Protein AF-A0A0D3AG90-F1 (afdb_monomer_lite)

InterPro domains:
  IPR025525 hAT-like transposase, RNase-H fold [PF14372] (2-56)

pLDDT: mean 74.84, std 17.48, range [43.78, 95.94]

Sequence (111 aa):
MKNINMMLIVATVFDPSNKLELAKLCFEELYGLDTVDYKEMYESLMCLLRSLFKEYSSRHGPRVDPSDQSSQSDQSTQPRDQSIERMEVVDDFVGYKRMDVRYKQKLNEIG

Structure (mmCIF, N/CA/C/O backbone):
data_AF-A0A0D3AG90-F1
#
_entry.id   AF-A0A0D3AG90-F1
#
loop_
_atom_site.group_PDB
_atom_site.id
_atom_site.type_symbol
_atom_site.label_atom_id
_atom_site.label_alt_id
_atom_site.label_comp_id
_atom_site.label_asym_id
_atom_site.label_entity_id
_atom_site.label_seq_id
_atom_site.pdbx_PDB_ins_code
_atom_site.Cartn_x
_atom_site.Cartn_y
_atom_site.Cartn_z
_atom_site.occupancy
_atom_site.B_iso_or_equiv
_atom_site.auth_seq_id
_atom_site.auth_comp_id
_atom_site.auth_asym_id
_atom_site.auth_atom_id
_atom_site.pdbx_PDB_model_num
ATOM 1 N N . MET A 1 1 ? -9.030 -12.005 1.381 1.00 55.62 1 MET A N 1
ATOM 2 C CA . MET A 1 1 ? -8.672 -10.675 0.842 1.00 55.62 1 MET A CA 1
ATOM 3 C C . MET A 1 1 ? -9.866 -10.055 0.128 1.00 55.62 1 MET A C 1
ATOM 5 O O . MET A 1 1 ? -10.534 -10.748 -0.630 1.00 55.62 1 MET A O 1
ATOM 9 N N . LYS A 1 2 ? -10.165 -8.775 0.384 1.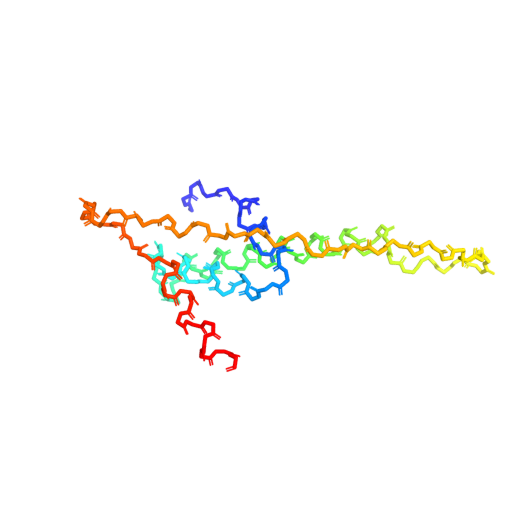00 62.19 2 LYS A N 1
ATOM 10 C CA . LYS A 1 2 ? -11.176 -8.006 -0.370 1.00 62.19 2 LYS A CA 1
ATOM 11 C C . LYS A 1 2 ? -10.735 -7.884 -1.846 1.00 62.19 2 LYS A C 1
ATOM 13 O O . LYS A 1 2 ? -9.537 -7.834 -2.104 1.00 62.19 2 LYS A O 1
ATOM 18 N N . ASN A 1 3 ? -11.681 -7.815 -2.790 1.00 77.25 3 ASN A N 1
ATOM 19 C CA . ASN A 1 3 ? -11.446 -7.711 -4.244 1.00 77.25 3 ASN A CA 1
ATOM 20 C C . ASN A 1 3 ? -10.854 -6.343 -4.660 1.00 77.25 3 ASN A C 1
ATOM 22 O O . ASN A 1 3 ? -11.502 -5.568 -5.360 1.00 77.25 3 ASN A O 1
ATOM 26 N N . ILE A 1 4 ? -9.648 -6.005 -4.201 1.00 81.62 4 ILE A N 1
ATOM 27 C CA . ILE A 1 4 ? -8.952 -4.783 -4.617 1.00 81.62 4 ILE A CA 1
ATOM 28 C C . ILE A 1 4 ? -8.152 -5.066 -5.887 1.00 81.62 4 ILE A C 1
ATOM 30 O O . ILE A 1 4 ? -7.372 -6.014 -5.953 1.00 81.62 4 ILE A O 1
ATOM 34 N N . ASN A 1 5 ? -8.331 -4.220 -6.901 1.00 85.19 5 ASN A N 1
ATOM 35 C CA . ASN A 1 5 ? -7.570 -4.316 -8.137 1.00 85.19 5 ASN A CA 1
ATOM 36 C C . ASN A 1 5 ? -6.136 -3.803 -7.924 1.00 85.19 5 ASN A C 1
ATOM 38 O O . ASN A 1 5 ? -5.899 -2.597 -7.836 1.00 85.19 5 ASN A O 1
ATOM 42 N N . MET A 1 6 ? -5.178 -4.729 -7.892 1.00 85.06 6 MET A N 1
ATOM 43 C CA . MET A 1 6 ? -3.765 -4.428 -7.654 1.00 85.06 6 MET A CA 1
ATOM 44 C C . MET A 1 6 ? -3.156 -3.498 -8.716 1.00 85.06 6 MET A C 1
ATOM 46 O O . MET A 1 6 ? -2.281 -2.694 -8.400 1.00 85.06 6 MET A O 1
ATOM 50 N N . MET A 1 7 ? -3.646 -3.537 -9.960 1.00 84.44 7 MET A N 1
ATOM 51 C CA . MET A 1 7 ? -3.140 -2.665 -11.026 1.00 84.44 7 MET A CA 1
ATOM 52 C C . MET A 1 7 ? -3.442 -1.185 -10.777 1.00 84.44 7 MET A C 1
ATOM 54 O O . MET A 1 7 ? -2.635 -0.338 -11.153 1.00 84.44 7 MET A O 1
ATOM 58 N N . LEU A 1 8 ? -4.551 -0.859 -10.101 1.00 81.94 8 LEU A N 1
ATOM 59 C CA . LEU A 1 8 ? -4.857 0.527 -9.717 1.00 81.94 8 LEU A CA 1
ATOM 60 C C . LEU A 1 8 ? -3.844 1.065 -8.698 1.00 81.94 8 LEU A C 1
ATOM 62 O O . LEU A 1 8 ? -3.440 2.227 -8.759 1.00 81.94 8 LEU A O 1
ATOM 66 N N . ILE A 1 9 ? -3.392 0.203 -7.787 1.00 78.75 9 ILE A N 1
ATOM 67 C CA . ILE A 1 9 ? -2.374 0.554 -6.795 1.00 78.75 9 ILE A CA 1
ATOM 68 C C . ILE A 1 9 ? -1.022 0.747 -7.488 1.00 78.75 9 ILE A C 1
ATOM 70 O O . ILE A 1 9 ? -0.368 1.764 -7.274 1.00 78.75 9 ILE A O 1
ATOM 74 N N . VAL A 1 10 ? -0.628 -0.174 -8.372 1.00 80.56 10 VAL A N 1
ATOM 75 C CA . VAL A 1 10 ? 0.621 -0.061 -9.145 1.00 80.56 10 VAL A CA 1
ATOM 76 C C . VAL A 1 10 ? 0.664 1.233 -9.959 1.00 80.56 10 VAL A C 1
ATOM 78 O O . VAL A 1 10 ? 1.661 1.949 -9.896 1.00 80.56 10 VAL A O 1
ATOM 81 N N . ALA A 1 11 ? -0.420 1.577 -10.662 1.00 77.75 11 ALA A N 1
ATOM 82 C CA . ALA A 1 11 ? -0.510 2.823 -11.426 1.00 77.75 11 ALA A CA 1
ATOM 83 C C . ALA A 1 11 ? -0.322 4.069 -10.543 1.00 77.75 11 ALA A C 1
ATOM 85 O O . ALA A 1 11 ? 0.262 5.057 -10.978 1.00 77.75 11 ALA A O 1
ATOM 86 N N . THR A 1 12 ? -0.767 4.002 -9.286 1.00 77.50 12 THR A N 1
ATOM 87 C CA . THR A 1 12 ? -0.553 5.073 -8.307 1.00 77.50 12 THR A CA 1
ATOM 88 C C . THR A 1 12 ? 0.915 5.162 -7.883 1.00 77.50 12 THR A C 1
ATOM 90 O O . THR A 1 12 ? 1.429 6.261 -7.726 1.00 77.50 12 THR A O 1
ATOM 93 N N . VAL A 1 13 ? 1.616 4.036 -7.720 1.00 77.12 13 VAL A N 1
ATOM 94 C CA . VAL A 1 13 ? 3.018 4.005 -7.253 1.00 77.12 13 VAL A CA 1
ATOM 95 C C . VAL A 1 13 ? 4.031 4.355 -8.349 1.00 77.12 13 VAL A C 1
ATOM 97 O O . VAL A 1 13 ? 5.115 4.831 -8.035 1.00 77.12 13 VAL A O 1
ATOM 100 N N . PHE A 1 14 ? 3.702 4.150 -9.625 1.00 69.38 14 PHE A N 1
ATOM 101 C CA . PHE A 1 14 ? 4.602 4.442 -10.754 1.00 69.38 14 PHE A CA 1
ATOM 102 C C . PHE A 1 14 ? 4.830 5.937 -11.032 1.00 69.38 14 PHE A C 1
ATOM 104 O O . PHE A 1 14 ? 5.644 6.281 -11.887 1.00 69.38 14 PHE A O 1
ATOM 111 N N . ASP A 1 15 ? 4.177 6.833 -10.295 1.00 67.44 15 ASP 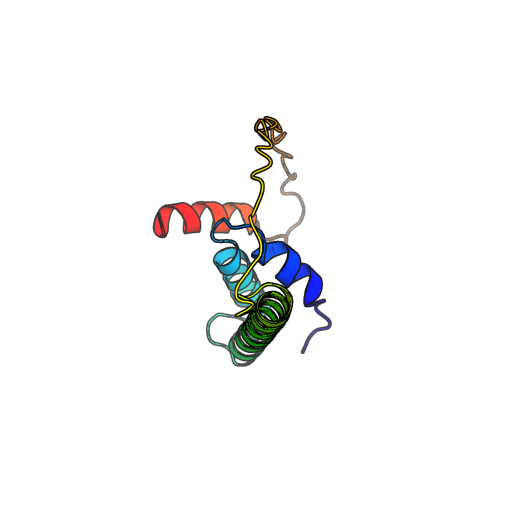A N 1
ATOM 112 C CA . ASP A 1 15 ? 4.600 8.229 -10.235 1.00 67.44 15 ASP A CA 1
ATOM 113 C C . ASP A 1 15 ? 5.803 8.361 -9.270 1.00 67.44 15 ASP A C 1
ATOM 115 O O . ASP A 1 15 ? 5.688 7.923 -8.121 1.00 67.44 15 ASP A O 1
ATOM 119 N N . PRO A 1 16 ? 6.931 8.981 -9.676 1.00 59.91 16 PRO A N 1
ATOM 120 C CA . PRO A 1 16 ? 8.165 9.089 -8.878 1.00 59.91 16 PRO A CA 1
ATOM 121 C C . PRO A 1 16 ? 8.028 9.735 -7.483 1.00 59.91 16 PRO A C 1
ATOM 123 O O . PRO A 1 16 ? 8.985 9.763 -6.712 1.00 59.91 16 PRO A O 1
ATOM 126 N N . SER A 1 17 ? 6.862 10.284 -7.148 1.00 63.06 17 SER A N 1
ATOM 127 C CA . SER A 1 17 ? 6.646 11.205 -6.031 1.00 63.06 17 SER A CA 1
ATOM 128 C C . SER A 1 17 ? 6.135 10.523 -4.753 1.00 63.06 17 SER A C 1
ATOM 130 O O . SER A 1 17 ? 4.959 10.669 -4.433 1.00 63.06 17 SER A O 1
ATOM 132 N N . ASN A 1 18 ? 6.967 9.781 -4.006 1.00 71.12 18 ASN A N 1
ATOM 133 C CA . ASN A 1 18 ? 6.635 9.207 -2.677 1.00 71.12 18 ASN A CA 1
ATOM 134 C C . ASN A 1 18 ? 5.283 8.448 -2.580 1.00 71.12 18 ASN A C 1
ATOM 136 O O . ASN A 1 18 ? 4.797 8.170 -1.483 1.00 71.12 18 ASN A O 1
ATOM 140 N N . LYS A 1 19 ? 4.663 8.051 -3.703 1.00 81.44 19 LYS A N 1
ATOM 141 C CA . LYS A 1 19 ? 3.272 7.556 -3.732 1.00 81.44 19 LYS A CA 1
ATOM 142 C C . LYS A 1 19 ? 3.104 6.152 -3.154 1.00 81.44 19 LYS A C 1
ATOM 144 O O . LYS A 1 19 ? 1.982 5.730 -2.875 1.00 81.44 19 LYS A O 1
ATOM 149 N N . LEU A 1 20 ? 4.206 5.456 -2.874 1.00 86.06 20 LEU A N 1
ATOM 150 C CA . LEU A 1 20 ? 4.186 4.268 -2.021 1.00 86.06 20 LEU A CA 1
ATOM 151 C C . LEU A 1 20 ? 3.669 4.597 -0.608 1.00 86.06 20 LEU A C 1
ATOM 153 O O . LEU A 1 20 ? 2.964 3.785 -0.012 1.00 86.06 20 LEU A O 1
ATOM 157 N N . GLU A 1 21 ? 3.938 5.799 -0.092 1.00 87.56 21 GLU A N 1
ATOM 158 C CA . GLU A 1 21 ? 3.423 6.241 1.209 1.00 87.56 21 GLU A CA 1
ATOM 159 C C . GLU A 1 21 ? 1.911 6.475 1.194 1.00 87.56 21 GLU A C 1
ATOM 161 O O . GLU A 1 21 ? 1.245 6.199 2.193 1.00 87.56 21 GLU A O 1
ATOM 166 N N . LEU A 1 22 ? 1.351 6.894 0.053 1.00 88.56 22 LEU A N 1
ATOM 167 C CA . LEU A 1 22 ? -0.098 6.958 -0.136 1.00 88.56 22 LEU A CA 1
ATOM 168 C C . LEU A 1 22 ? -0.717 5.555 -0.092 1.00 88.56 22 LEU A C 1
ATOM 170 O O . LEU A 1 22 ? -1.707 5.347 0.604 1.00 88.56 22 LEU A O 1
ATOM 174 N N . ALA A 1 23 ? -0.118 4.577 -0.781 1.00 88.88 23 ALA A N 1
ATOM 175 C CA . ALA A 1 23 ? -0.597 3.194 -0.745 1.00 88.88 23 ALA A CA 1
ATOM 176 C C . ALA A 1 23 ? -0.575 2.621 0.685 1.00 88.88 23 ALA A C 1
ATOM 178 O O . ALA A 1 23 ? -1.566 2.040 1.126 1.00 88.88 23 ALA A O 1
ATOM 179 N N . LYS A 1 24 ? 0.507 2.860 1.441 1.00 90.25 24 LYS A N 1
ATOM 180 C CA . LYS A 1 24 ? 0.611 2.463 2.856 1.00 90.25 24 LYS A CA 1
ATOM 181 C C . LYS A 1 24 ? -0.474 3.105 3.724 1.00 90.25 24 LYS A C 1
ATOM 183 O O . LYS A 1 24 ? -1.098 2.394 4.505 1.00 90.25 24 LYS A O 1
ATOM 188 N N . LEU A 1 25 ? -0.725 4.409 3.564 1.00 90.75 25 LEU A N 1
ATOM 189 C CA . LEU A 1 25 ? -1.791 5.115 4.286 1.00 90.75 25 LEU A CA 1
ATOM 190 C C . LEU A 1 25 ? -3.173 4.514 3.989 1.00 90.75 25 LEU A C 1
ATOM 192 O O . LEU A 1 25 ? -3.980 4.330 4.896 1.00 90.75 25 LEU A O 1
ATOM 196 N N . CYS A 1 26 ? -3.448 4.179 2.728 1.00 89.75 26 CYS A N 1
ATOM 197 C CA . CYS A 1 26 ? -4.700 3.527 2.351 1.00 89.75 26 CYS A CA 1
ATOM 198 C C . CYS A 1 26 ? -4.831 2.127 2.968 1.00 89.75 26 CYS A C 1
ATOM 200 O O . CYS A 1 26 ? -5.915 1.762 3.415 1.00 89.75 26 CYS A O 1
ATOM 202 N N . PHE A 1 27 ? -3.753 1.341 3.019 1.00 92.31 27 PHE A N 1
ATOM 203 C CA . PHE A 1 27 ? -3.781 0.017 3.650 1.00 92.31 27 PHE A CA 1
ATOM 204 C C . PHE A 1 27 ? -4.005 0.103 5.156 1.00 92.31 27 PHE A C 1
ATOM 206 O O . PHE A 1 27 ? -4.812 -0.649 5.696 1.00 92.31 27 PHE A O 1
ATOM 213 N N . GLU A 1 28 ? -3.327 1.033 5.825 1.00 93.19 28 GLU A N 1
ATOM 214 C CA . GLU A 1 28 ? -3.522 1.293 7.250 1.00 93.19 28 GLU A CA 1
ATOM 215 C C . GLU A 1 28 ? -4.982 1.645 7.550 1.00 93.19 28 GLU A C 1
ATOM 217 O O . GLU A 1 28 ? -5.574 1.102 8.476 1.00 93.19 28 GLU A O 1
ATOM 222 N N . GLU A 1 29 ? -5.594 2.488 6.724 1.00 90.62 29 GLU A N 1
ATOM 223 C CA . GLU A 1 29 ? -6.986 2.892 6.898 1.00 90.62 29 GLU A CA 1
ATOM 224 C C . GLU A 1 29 ? -7.984 1.749 6.614 1.00 90.62 29 GLU A C 1
ATOM 226 O O . GLU A 1 29 ? -9.006 1.622 7.284 1.00 90.62 29 GLU A O 1
ATOM 231 N N . LEU A 1 30 ? -7.695 0.879 5.641 1.00 90.31 30 LEU A N 1
ATOM 232 C CA . LEU A 1 30 ? -8.592 -0.217 5.247 1.00 90.31 30 LEU A CA 1
ATOM 233 C C . LEU A 1 30 ? -8.525 -1.449 6.155 1.00 90.31 30 LEU A C 1
ATOM 235 O O . LEU A 1 30 ? -9.517 -2.186 6.245 1.00 90.31 30 LEU A O 1
ATOM 239 N N . TYR A 1 31 ? -7.358 -1.708 6.743 1.00 92.88 31 TYR A N 1
ATOM 240 C CA . TYR A 1 31 ? -7.054 -2.956 7.447 1.00 92.88 31 TYR A CA 1
ATOM 241 C C . TYR A 1 31 ? -6.586 -2.742 8.887 1.00 92.88 31 TYR A C 1
ATOM 243 O O . TYR A 1 31 ? -6.659 -3.671 9.683 1.00 92.88 31 TYR A O 1
ATOM 251 N N . GLY A 1 32 ? -6.143 -1.537 9.241 1.00 92.94 32 GLY A N 1
ATOM 252 C CA . GLY A 1 32 ? -5.448 -1.246 10.490 1.00 92.94 32 GLY A CA 1
ATOM 253 C C . GLY A 1 32 ? -3.940 -1.455 10.362 1.00 92.94 32 GLY A C 1
ATOM 254 O O . GLY A 1 32 ? -3.481 -2.380 9.681 1.00 92.94 32 GLY A O 1
ATOM 255 N N . LEU A 1 33 ? -3.170 -0.597 11.036 1.00 93.06 33 LEU A N 1
ATOM 256 C CA . LEU A 1 33 ? -1.711 -0.679 11.085 1.00 93.06 33 LEU A CA 1
ATOM 257 C C . LEU A 1 33 ? -1.258 -2.040 11.635 1.00 93.06 33 LEU A C 1
ATOM 259 O O . LEU A 1 33 ? -1.838 -2.557 12.588 1.00 93.06 33 LEU A O 1
ATOM 263 N N . ASP A 1 34 ? -0.220 -2.614 11.026 1.00 91.81 34 ASP A N 1
ATOM 264 C CA . ASP A 1 34 ? 0.444 -3.856 11.452 1.00 91.81 34 ASP A CA 1
ATOM 265 C C . ASP A 1 34 ? -0.416 -5.126 11.533 1.00 91.81 34 ASP A C 1
ATOM 267 O O . ASP A 1 34 ? 0.064 -6.180 11.974 1.00 91.81 34 ASP A O 1
ATOM 271 N N . THR A 1 35 ? -1.650 -5.071 11.036 1.00 95.88 35 THR A N 1
ATOM 272 C CA . THR A 1 35 ? -2.508 -6.246 10.895 1.00 95.88 35 THR A CA 1
ATOM 273 C C . THR A 1 35 ? -1.952 -7.230 9.864 1.00 95.88 35 THR A C 1
ATOM 275 O O . THR A 1 35 ? -1.133 -6.886 9.007 1.00 95.88 35 THR A O 1
ATOM 278 N N . VAL A 1 36 ? -2.395 -8.488 9.944 1.00 95.94 36 VAL A N 1
ATOM 279 C CA . VAL A 1 36 ? -2.008 -9.526 8.974 1.00 95.94 36 VAL A CA 1
ATOM 280 C C . VAL A 1 36 ? -2.404 -9.102 7.559 1.00 95.94 36 VAL A C 1
ATOM 282 O O . VAL A 1 36 ? -1.560 -9.108 6.669 1.00 95.94 36 VAL A O 1
ATOM 285 N N . ASP A 1 37 ? -3.637 -8.617 7.386 1.00 93.06 37 ASP A N 1
ATOM 286 C CA . ASP A 1 37 ? -4.150 -8.137 6.099 1.00 93.06 37 ASP A CA 1
ATOM 287 C C . ASP A 1 37 ? -3.322 -6.966 5.537 1.00 93.06 37 ASP A C 1
ATOM 289 O O . ASP A 1 37 ? -3.019 -6.943 4.344 1.00 93.06 37 ASP A O 1
ATOM 293 N N . TYR A 1 38 ? -2.907 -6.013 6.385 1.00 93.88 38 TYR A N 1
ATOM 294 C CA . TYR A 1 38 ? -2.006 -4.927 5.983 1.00 93.88 38 TYR A CA 1
ATOM 295 C C . TYR A 1 38 ? -0.689 -5.474 5.421 1.00 93.88 38 TYR A C 1
ATOM 297 O O . TYR A 1 38 ? -0.257 -5.080 4.334 1.00 93.88 38 TYR A O 1
ATOM 305 N N . LYS A 1 39 ? -0.051 -6.393 6.157 1.00 94.50 39 LYS A N 1
ATOM 306 C CA . LYS A 1 39 ? 1.260 -6.952 5.799 1.00 94.50 39 LYS A CA 1
ATOM 307 C C . LYS A 1 39 ? 1.181 -7.784 4.526 1.00 94.50 39 LYS A C 1
ATOM 309 O O . LYS A 1 39 ? 2.032 -7.628 3.655 1.00 94.50 39 LYS A O 1
ATOM 314 N N . GLU A 1 40 ? 0.147 -8.610 4.388 1.00 94.75 40 GLU A N 1
ATOM 315 C CA . GLU A 1 40 ? -0.083 -9.413 3.185 1.00 94.75 40 GLU A CA 1
ATOM 316 C C . GLU A 1 40 ? -0.310 -8.536 1.949 1.00 94.75 40 GLU A C 1
ATOM 318 O O . GLU A 1 40 ? 0.295 -8.778 0.902 1.00 94.75 40 GLU A O 1
ATOM 323 N N . MET A 1 41 ? -1.123 -7.480 2.063 1.00 92.69 41 MET A N 1
ATOM 324 C CA . MET A 1 41 ? -1.372 -6.558 0.951 1.00 92.69 41 MET A CA 1
ATOM 325 C C . MET A 1 41 ? -0.121 -5.776 0.554 1.00 92.69 41 MET A C 1
ATOM 327 O O . MET A 1 41 ? 0.173 -5.642 -0.637 1.00 92.69 41 MET A O 1
ATOM 331 N N . TYR A 1 42 ? 0.639 -5.288 1.536 1.00 92.88 42 TYR A N 1
ATOM 332 C CA . TYR A 1 42 ? 1.893 -4.588 1.281 1.00 92.88 42 TYR A CA 1
ATOM 333 C C . TYR A 1 42 ? 2.930 -5.501 0.617 1.00 92.88 42 TYR A C 1
ATOM 335 O O . TYR A 1 42 ? 3.529 -5.124 -0.392 1.00 92.88 42 TYR A O 1
ATOM 343 N N . GLU A 1 43 ? 3.105 -6.724 1.120 1.00 94.56 43 GLU A N 1
ATOM 344 C CA . GLU A 1 43 ? 4.048 -7.684 0.544 1.00 94.56 43 GLU A CA 1
ATOM 345 C C . GLU A 1 43 ? 3.634 -8.107 -0.871 1.00 94.56 43 GLU A C 1
ATOM 347 O O . GLU A 1 43 ? 4.483 -8.220 -1.759 1.00 94.56 43 GLU A O 1
ATOM 352 N N . SER A 1 44 ? 2.331 -8.268 -1.119 1.00 93.38 44 SER A N 1
ATOM 353 C CA . SER A 1 44 ? 1.792 -8.552 -2.451 1.00 93.38 44 SER A CA 1
ATOM 354 C C . SER A 1 44 ? 2.115 -7.431 -3.447 1.00 93.38 44 SER A C 1
ATOM 356 O O . SER A 1 44 ? 2.632 -7.698 -4.537 1.00 93.38 44 SER A O 1
ATOM 358 N N . LEU A 1 45 ? 1.909 -6.169 -3.050 1.00 91.94 45 LEU A N 1
ATOM 359 C CA . LEU A 1 45 ? 2.278 -5.003 -3.854 1.00 91.94 45 LEU A CA 1
ATOM 360 C C . LEU A 1 45 ? 3.785 -4.975 -4.144 1.00 91.94 45 LEU A C 1
ATOM 362 O O . LEU A 1 45 ? 4.190 -4.803 -5.294 1.00 91.94 45 LEU A O 1
ATOM 366 N N . MET A 1 46 ? 4.625 -5.187 -3.128 1.00 92.56 46 MET A N 1
ATOM 367 C CA . MET A 1 46 ? 6.082 -5.183 -3.288 1.00 92.56 46 MET A CA 1
ATOM 368 C C . MET A 1 46 ? 6.568 -6.320 -4.192 1.00 92.56 46 MET A C 1
ATOM 370 O O . MET A 1 46 ? 7.442 -6.111 -5.036 1.00 92.56 46 MET A O 1
ATOM 374 N N . CYS A 1 47 ? 5.993 -7.517 -4.071 1.00 94.12 47 CYS A N 1
ATOM 375 C CA . CYS A 1 47 ? 6.263 -8.635 -4.974 1.00 94.12 47 CYS A CA 1
ATOM 376 C C . CYS A 1 47 ? 5.933 -8.290 -6.431 1.00 94.12 47 CYS A C 1
ATOM 378 O O . CYS A 1 47 ? 6.739 -8.569 -7.325 1.00 94.12 47 CYS A O 1
ATOM 380 N N . LEU A 1 48 ? 4.790 -7.645 -6.673 1.00 92.25 48 LEU A N 1
ATOM 381 C CA . LEU A 1 48 ? 4.384 -7.236 -8.013 1.00 92.25 48 LEU A CA 1
ATOM 382 C C . LEU A 1 48 ? 5.309 -6.152 -8.582 1.00 92.25 48 LEU A C 1
ATOM 384 O O . LEU A 1 48 ? 5.796 -6.302 -9.699 1.00 92.25 48 LEU A O 1
ATOM 388 N N . LEU A 1 49 ? 5.628 -5.112 -7.805 1.00 90.06 49 LEU A N 1
ATOM 389 C CA . LEU A 1 49 ? 6.551 -4.048 -8.219 1.00 90.06 49 LEU A CA 1
ATOM 390 C C . LEU A 1 49 ? 7.947 -4.596 -8.547 1.00 90.06 49 LEU A C 1
ATOM 392 O O . LEU A 1 49 ? 8.520 -4.243 -9.576 1.00 90.06 49 LEU A O 1
ATOM 396 N N . ARG A 1 50 ? 8.473 -5.518 -7.729 1.00 91.56 50 ARG A N 1
ATOM 397 C CA . ARG A 1 50 ? 9.745 -6.209 -8.005 1.00 91.56 50 ARG A CA 1
ATOM 398 C C . ARG A 1 50 ? 9.682 -7.039 -9.285 1.00 91.56 50 ARG A C 1
ATOM 400 O O . ARG A 1 50 ? 10.642 -7.043 -10.052 1.00 91.56 50 ARG A O 1
ATOM 407 N N . SER A 1 51 ? 8.563 -7.716 -9.533 1.00 92.69 51 SER A N 1
ATOM 408 C CA . SER A 1 51 ? 8.363 -8.510 -10.751 1.00 92.69 51 SER A CA 1
ATOM 409 C C . SER A 1 51 ? 8.307 -7.625 -11.996 1.00 92.69 51 SER A C 1
ATOM 411 O O . SER A 1 51 ? 8.976 -7.921 -12.982 1.00 92.69 51 SER A O 1
ATOM 413 N N . LEU A 1 52 ? 7.588 -6.501 -11.929 1.00 89.62 52 LEU A N 1
ATOM 414 C CA . LEU A 1 52 ? 7.531 -5.507 -13.004 1.00 89.62 52 LEU A CA 1
ATOM 415 C C . LEU A 1 52 ? 8.906 -4.894 -13.275 1.00 89.62 52 LEU A C 1
ATOM 417 O O . LEU A 1 52 ? 9.313 -4.787 -14.428 1.00 89.62 52 LEU A O 1
ATOM 421 N N . PHE A 1 53 ? 9.654 -4.551 -12.225 1.00 88.44 53 PHE A N 1
ATOM 422 C CA . PHE A 1 53 ? 11.018 -4.049 -12.362 1.00 88.44 53 PHE A CA 1
ATOM 423 C C . PHE A 1 53 ? 11.950 -5.084 -13.001 1.00 88.44 53 PHE A C 1
ATOM 425 O O . PHE A 1 53 ? 12.725 -4.748 -13.897 1.00 88.44 53 PHE A O 1
ATOM 432 N N . LYS A 1 54 ? 11.858 -6.352 -12.581 1.00 91.50 54 LYS A N 1
ATOM 433 C CA . LYS A 1 54 ? 12.634 -7.453 -13.164 1.00 91.50 54 LYS A CA 1
ATOM 434 C C . LYS A 1 54 ? 12.316 -7.637 -14.647 1.00 91.50 54 LYS A C 1
ATOM 436 O O . LYS A 1 54 ? 13.239 -7.795 -15.436 1.00 91.50 54 LYS A O 1
ATOM 441 N N . GLU A 1 55 ? 11.040 -7.588 -15.019 1.00 89.75 55 GLU A N 1
ATOM 442 C CA . GLU A 1 55 ? 10.590 -7.714 -16.409 1.00 89.75 55 GLU A CA 1
ATOM 443 C C . GLU A 1 55 ? 11.012 -6.516 -17.272 1.00 89.75 55 GLU A C 1
ATOM 445 O O . GLU A 1 55 ? 11.442 -6.675 -18.411 1.00 89.75 55 GLU A O 1
ATOM 450 N N 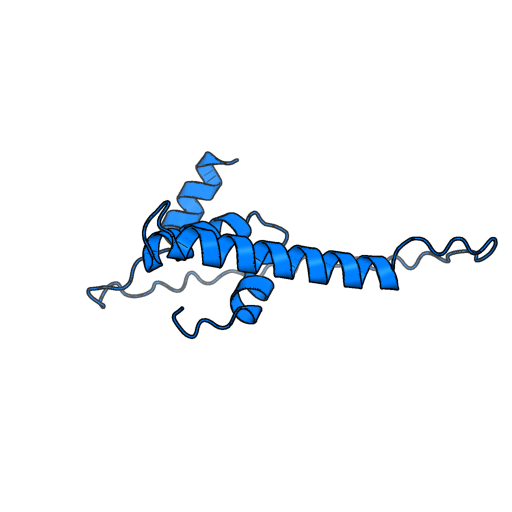. TYR A 1 56 ? 10.945 -5.300 -16.730 1.00 88.44 56 TYR A N 1
ATOM 451 C CA . TYR A 1 56 ? 11.472 -4.116 -17.405 1.00 88.44 56 TYR A CA 1
ATOM 452 C C . TYR A 1 56 ? 12.984 -4.239 -17.635 1.00 88.44 56 TYR A C 1
ATOM 454 O O . TYR A 1 56 ? 13.465 -4.037 -18.753 1.00 88.44 56 TYR A O 1
ATOM 462 N N . SER A 1 57 ? 13.716 -4.634 -16.591 1.00 88.25 57 SER A N 1
ATOM 463 C CA . SER A 1 57 ? 15.174 -4.775 -16.608 1.00 88.25 57 SER A CA 1
ATOM 464 C C . SER A 1 57 ? 15.650 -5.924 -17.494 1.00 88.25 57 SER A C 1
ATOM 466 O O . SER A 1 57 ? 16.708 -5.818 -18.099 1.00 88.25 57 SER A O 1
ATOM 468 N N . SER A 1 58 ? 14.896 -7.017 -17.620 1.00 89.94 58 SER A N 1
ATOM 469 C CA . SER A 1 58 ? 15.250 -8.110 -18.537 1.00 89.94 58 SER A CA 1
ATOM 470 C C . SER A 1 58 ? 15.122 -7.693 -20.005 1.00 89.94 58 SER A C 1
ATOM 472 O O . SER A 1 58 ? 15.877 -8.172 -20.848 1.00 89.94 58 SER A O 1
ATOM 474 N N . ARG A 1 59 ? 14.190 -6.781 -20.308 1.00 87.88 59 ARG A N 1
ATOM 475 C CA . ARG A 1 59 ? 13.931 -6.269 -21.661 1.00 87.88 59 ARG A CA 1
ATOM 476 C C . ARG A 1 59 ? 14.829 -5.095 -22.060 1.00 87.88 59 ARG A C 1
ATOM 478 O O . ARG A 1 59 ? 15.138 -4.970 -23.239 1.00 87.88 59 ARG A O 1
ATOM 485 N N . HIS A 1 60 ? 15.222 -4.251 -21.104 1.00 79.69 60 HIS A N 1
ATOM 486 C CA . HIS A 1 60 ? 15.914 -2.973 -21.356 1.00 79.69 60 HIS A CA 1
ATOM 487 C C . HIS A 1 60 ? 17.219 -2.807 -20.565 1.00 79.69 60 HIS A C 1
ATOM 489 O O . HIS A 1 60 ? 17.854 -1.757 -20.634 1.00 79.69 60 HIS A O 1
ATOM 495 N N . GLY A 1 61 ? 17.616 -3.809 -19.779 1.00 68.75 61 GLY A N 1
ATOM 496 C CA . GLY A 1 61 ? 18.921 -3.835 -19.130 1.00 68.75 61 GLY A CA 1
ATOM 497 C C . GLY A 1 61 ? 20.046 -3.889 -20.166 1.00 68.75 61 GLY A C 1
ATOM 498 O O . GLY A 1 61 ? 19.786 -4.173 -21.338 1.00 68.75 61 GLY A O 1
ATOM 499 N N . PRO A 1 62 ? 21.300 -3.620 -19.765 1.00 64.06 62 PRO A N 1
ATOM 500 C CA . PRO A 1 62 ? 22.412 -3.563 -20.701 1.00 64.06 62 PRO A CA 1
ATOM 501 C C . PRO A 1 62 ? 22.531 -4.900 -21.438 1.00 64.06 62 PRO A C 1
ATOM 503 O O . PRO A 1 62 ? 22.935 -5.908 -20.856 1.00 64.06 62 PRO A O 1
ATOM 506 N N . ARG A 1 63 ? 22.178 -4.921 -22.728 1.00 59.44 63 ARG A N 1
ATOM 507 C CA . ARG A 1 63 ? 22.672 -5.965 -23.620 1.00 59.44 63 ARG A CA 1
ATOM 508 C C . ARG A 1 63 ? 24.180 -5.779 -23.677 1.00 59.44 63 ARG A C 1
ATOM 510 O O . ARG A 1 63 ? 24.658 -4.725 -24.084 1.00 59.44 63 ARG A O 1
ATOM 517 N N . VAL A 1 64 ? 24.927 -6.790 -23.251 1.00 54.59 64 VAL A N 1
ATOM 518 C CA . VAL A 1 64 ? 26.358 -6.879 -23.545 1.00 54.59 64 VAL A CA 1
ATOM 519 C C . VAL A 1 64 ? 26.480 -7.257 -25.026 1.00 54.59 64 VAL A C 1
ATOM 521 O O . VAL A 1 64 ? 26.766 -8.403 -25.347 1.00 54.59 64 VAL A O 1
ATOM 524 N N . ASP A 1 65 ? 26.177 -6.316 -25.923 1.00 50.25 65 ASP A N 1
ATOM 525 C CA . ASP A 1 65 ? 26.487 -6.409 -27.353 1.00 50.25 65 ASP A CA 1
ATOM 526 C C . ASP A 1 65 ? 27.642 -5.424 -27.660 1.00 50.25 65 ASP A C 1
ATOM 528 O O . ASP A 1 65 ? 27.539 -4.250 -27.291 1.00 50.25 65 ASP A O 1
ATOM 532 N N . PRO A 1 66 ? 28.769 -5.843 -28.282 1.00 51.97 66 PRO A N 1
ATOM 533 C CA . PRO A 1 66 ? 29.998 -5.035 -28.376 1.00 51.97 66 PRO A CA 1
ATOM 534 C C . PRO A 1 66 ? 30.020 -3.963 -29.481 1.00 51.97 66 PRO A C 1
ATOM 536 O O . PRO A 1 66 ? 31.091 -3.565 -29.941 1.00 51.97 66 PRO A O 1
ATOM 539 N N . SER A 1 67 ? 28.876 -3.502 -29.962 1.00 53.34 67 SER A N 1
ATOM 540 C CA . SER A 1 67 ? 28.786 -2.393 -30.913 1.00 53.34 67 SER A CA 1
ATOM 541 C C . SER A 1 67 ? 27.335 -2.010 -31.049 1.00 53.34 67 SER A C 1
ATOM 543 O O . SER A 1 67 ? 26.567 -2.809 -31.558 1.00 53.34 67 SER A O 1
ATOM 545 N N . ASP A 1 68 ? 26.979 -0.806 -30.622 1.00 43.78 68 ASP A N 1
ATOM 546 C CA . ASP A 1 68 ? 26.106 0.036 -31.432 1.00 43.78 68 ASP A CA 1
ATOM 547 C C . ASP A 1 68 ? 26.159 1.476 -30.922 1.00 43.78 68 ASP A C 1
ATOM 549 O O . ASP A 1 68 ? 25.990 1.777 -29.738 1.00 43.78 68 ASP A O 1
ATOM 553 N N . GLN A 1 69 ? 26.490 2.376 -31.845 1.00 55.34 69 GLN A N 1
ATOM 554 C CA . GLN A 1 69 ? 26.629 3.803 -31.607 1.00 55.34 69 GLN A CA 1
ATOM 555 C C . GLN A 1 69 ? 25.246 4.421 -31.372 1.00 55.34 69 GLN A C 1
ATOM 557 O O . GLN A 1 69 ? 24.448 4.584 -32.293 1.00 55.34 69 GLN A O 1
A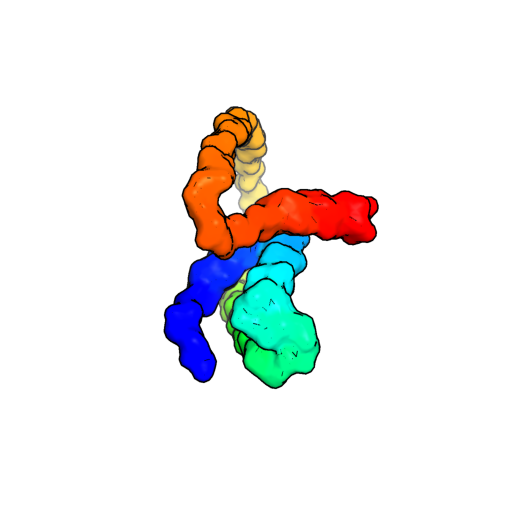TOM 562 N N . SER A 1 70 ? 24.966 4.787 -30.123 1.00 45.28 70 SER A N 1
ATOM 563 C CA . SER A 1 70 ? 23.761 5.519 -29.733 1.00 45.28 70 SER A CA 1
ATOM 564 C C . SER A 1 70 ? 23.793 6.953 -30.279 1.00 45.28 70 SER A C 1
ATOM 566 O O . SER A 1 70 ? 24.519 7.802 -29.761 1.00 45.28 70 SER A O 1
ATOM 568 N N . SER A 1 71 ? 22.956 7.242 -31.278 1.00 50.12 71 SER A N 1
ATOM 569 C CA . SER A 1 71 ? 22.575 8.615 -31.633 1.00 50.12 71 SER A CA 1
ATOM 570 C C . SER A 1 71 ? 21.604 9.156 -30.579 1.00 50.12 71 SER A C 1
ATOM 572 O O . SER A 1 71 ? 20.534 8.587 -30.375 1.00 50.12 71 SER A O 1
ATOM 574 N N . GLN A 1 72 ? 21.984 10.235 -29.893 1.00 49.69 72 GLN A N 1
ATOM 575 C CA . GLN A 1 72 ? 21.131 10.924 -28.924 1.00 49.69 72 GLN A CA 1
ATOM 576 C C . GLN A 1 72 ? 20.016 11.689 -29.647 1.00 49.69 72 GLN A C 1
ATOM 578 O O . GLN A 1 72 ? 20.288 12.517 -30.514 1.00 49.69 72 GLN A O 1
ATOM 583 N N . SER A 1 73 ? 18.762 11.443 -29.271 1.00 45.56 73 SER A N 1
ATOM 584 C CA . SER A 1 73 ? 17.640 12.321 -29.602 1.00 45.56 73 SER A CA 1
ATOM 585 C C . SER A 1 73 ? 17.196 13.060 -28.343 1.00 45.56 73 SER A C 1
ATOM 587 O O . SER A 1 73 ? 16.512 12.488 -27.492 1.00 45.56 73 SER A O 1
ATOM 589 N N . ASP A 1 74 ? 17.587 14.328 -28.240 1.00 47.69 74 ASP A N 1
ATOM 590 C CA . ASP A 1 74 ? 17.065 15.272 -27.256 1.00 47.69 74 ASP A CA 1
ATOM 591 C C . ASP A 1 74 ? 15.593 15.571 -27.565 1.00 47.69 74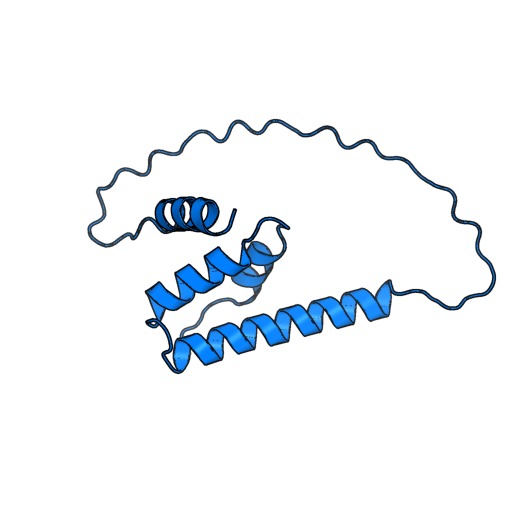 ASP A C 1
ATOM 593 O O . ASP A 1 74 ? 15.266 16.187 -28.581 1.00 47.69 74 ASP A O 1
ATOM 597 N N . GLN A 1 75 ? 14.687 15.163 -26.676 1.00 45.72 75 GLN A N 1
ATOM 598 C CA . GLN A 1 75 ? 13.335 15.717 -26.637 1.00 45.72 75 GLN A CA 1
ATOM 599 C C . GLN A 1 75 ? 13.158 16.514 -25.348 1.00 45.72 75 GLN A C 1
ATOM 601 O O . GLN A 1 75 ? 13.027 15.976 -24.252 1.00 45.72 75 GLN A O 1
ATOM 606 N N . SER A 1 76 ? 13.171 17.837 -25.512 1.00 49.22 76 SER A N 1
ATOM 607 C CA . SER A 1 76 ? 12.789 18.809 -24.495 1.00 49.22 76 SER A CA 1
ATOM 608 C C . SER A 1 76 ? 11.287 18.696 -24.229 1.00 49.22 76 SER A C 1
ATOM 610 O O . SER A 1 76 ? 10.465 19.138 -25.031 1.00 49.22 76 SER A O 1
ATOM 612 N N . THR A 1 77 ? 10.918 18.100 -23.097 1.00 46.47 77 THR A N 1
ATOM 613 C CA . THR A 1 77 ? 9.541 18.131 -22.593 1.00 46.47 77 THR A CA 1
ATOM 614 C C . THR A 1 77 ? 9.368 19.353 -21.696 1.00 46.47 77 THR A C 1
ATOM 616 O O . THR A 1 77 ? 9.881 19.399 -20.581 1.00 46.47 77 THR A O 1
ATOM 619 N N . GLN A 1 78 ? 8.655 20.361 -22.196 1.00 49.75 78 GLN A N 1
ATOM 620 C CA . GLN A 1 78 ? 8.189 21.502 -21.404 1.00 49.75 78 GLN A CA 1
ATOM 621 C C . GLN A 1 78 ? 7.180 21.016 -20.345 1.00 49.75 78 GLN A C 1
ATOM 623 O O . GLN A 1 78 ? 6.275 20.248 -20.694 1.00 49.75 78 GLN A O 1
ATOM 628 N N . PRO A 1 79 ? 7.269 21.453 -19.076 1.00 47.12 79 PRO A N 1
ATOM 629 C CA . PRO A 1 79 ? 6.241 21.149 -18.091 1.00 47.12 79 PRO A CA 1
ATOM 630 C C . PRO A 1 79 ? 4.962 21.915 -18.453 1.00 47.12 79 PRO A C 1
ATOM 632 O O . PRO A 1 79 ? 4.931 23.144 -18.461 1.00 47.12 79 PRO A O 1
ATOM 635 N N . ARG A 1 80 ? 3.889 21.187 -18.785 1.00 45.56 80 ARG A N 1
ATOM 636 C CA . ARG A 1 80 ? 2.542 21.764 -18.832 1.00 45.56 80 ARG A CA 1
ATOM 637 C C . ARG A 1 80 ? 2.119 22.048 -17.398 1.00 45.56 80 ARG A C 1
ATOM 639 O O . ARG A 1 80 ? 1.860 21.113 -16.644 1.00 45.56 80 ARG A O 1
ATOM 646 N N . ASP A 1 81 ? 2.030 23.328 -17.064 1.00 44.78 81 ASP A N 1
ATOM 647 C CA . ASP A 1 81 ? 1.404 23.822 -15.843 1.00 44.78 81 ASP A CA 1
ATOM 648 C C . ASP A 1 81 ? -0.090 23.458 -15.890 1.00 44.78 81 ASP A C 1
ATOM 650 O O . ASP A 1 81 ? -0.928 24.170 -16.445 1.00 44.78 81 ASP A O 1
ATOM 654 N N . GLN A 1 82 ? -0.428 22.265 -15.400 1.00 50.12 82 GLN A N 1
ATOM 655 C CA . GLN A 1 82 ? -1.808 21.921 -15.098 1.00 50.12 82 GLN A CA 1
ATOM 656 C C . GLN A 1 82 ? -2.143 22.623 -13.792 1.00 50.12 82 GLN A C 1
ATOM 658 O O . GLN A 1 82 ? -1.783 22.159 -12.711 1.00 50.12 82 GLN A O 1
ATOM 663 N N . SER A 1 83 ? -2.831 23.758 -13.896 1.00 46.09 83 SER A N 1
ATOM 664 C CA . SER A 1 83 ? -3.533 24.353 -12.769 1.00 46.09 83 SER A CA 1
ATOM 665 C C . SER A 1 83 ? -4.472 23.292 -12.198 1.00 46.09 83 SER A C 1
ATOM 667 O O . SER A 1 83 ? -5.517 23.000 -12.780 1.00 46.09 83 SER A O 1
ATOM 669 N N . ILE A 1 84 ? -4.069 22.670 -11.090 1.00 53.22 84 ILE A N 1
ATOM 670 C CA . ILE A 1 84 ? -4.927 21.780 -10.316 1.00 53.22 84 ILE A CA 1
ATOM 671 C C . ILE A 1 84 ? -6.023 22.675 -9.745 1.00 53.22 84 ILE A C 1
ATOM 673 O O . ILE A 1 84 ? -5.842 23.312 -8.705 1.00 53.22 84 ILE A O 1
ATOM 677 N N . GLU A 1 85 ? -7.140 22.771 -10.461 1.00 44.94 85 GLU A N 1
ATOM 678 C CA . GLU A 1 85 ? -8.372 23.323 -9.925 1.00 44.94 85 GLU A CA 1
ATOM 679 C C . GLU A 1 85 ? -8.671 22.524 -8.655 1.00 44.94 85 GLU A C 1
ATOM 681 O O . GLU A 1 85 ? -8.851 21.303 -8.687 1.00 44.94 85 GLU A O 1
ATOM 686 N N . ARG A 1 86 ? -8.569 23.189 -7.499 1.00 51.34 86 ARG A N 1
ATOM 687 C CA . ARG A 1 86 ? -8.815 22.562 -6.203 1.00 51.34 86 ARG A CA 1
ATOM 688 C C . ARG A 1 86 ? -10.290 22.193 -6.173 1.00 51.34 86 ARG A C 1
ATOM 690 O O . ARG A 1 86 ? -11.117 23.020 -5.818 1.00 51.34 86 ARG A O 1
ATOM 697 N N . MET A 1 87 ? -10.606 20.963 -6.562 1.00 55.16 87 MET A N 1
ATOM 698 C CA . MET A 1 87 ? -11.944 20.414 -6.425 1.00 55.16 87 MET A CA 1
ATOM 699 C C . MET A 1 87 ? -12.253 20.341 -4.928 1.00 55.16 87 MET A C 1
ATOM 701 O O . MET A 1 87 ? -11.764 19.469 -4.203 1.00 55.16 87 MET A O 1
ATOM 705 N N . GLU A 1 88 ? -12.984 21.340 -4.444 1.00 54.66 88 GLU A N 1
ATOM 706 C CA . GLU A 1 88 ? -13.458 21.420 -3.073 1.00 54.66 88 GLU A CA 1
ATOM 707 C C . GLU A 1 88 ? -14.557 20.366 -2.920 1.00 54.66 88 GLU A C 1
ATOM 709 O O . GLU A 1 88 ? -15.716 20.569 -3.269 1.00 54.66 88 GLU A O 1
ATOM 714 N N . VAL A 1 89 ? -14.153 19.160 -2.516 1.00 58.34 89 VAL A N 1
ATOM 715 C CA . VAL A 1 89 ? -15.091 18.083 -2.196 1.00 58.34 89 VAL A CA 1
ATOM 716 C C . VAL A 1 89 ? -15.904 18.554 -0.995 1.00 58.34 89 VAL A C 1
ATOM 718 O O . VAL A 1 89 ? -15.353 18.673 0.099 1.00 58.34 89 VAL A O 1
ATOM 721 N N . VAL A 1 90 ? -17.181 18.860 -1.228 1.00 58.59 90 VAL A N 1
ATOM 722 C CA . VAL A 1 90 ? -18.147 19.236 -0.192 1.00 58.59 90 VAL A CA 1
ATOM 723 C C . VAL A 1 90 ? -18.200 18.102 0.833 1.00 58.59 90 VAL A C 1
ATOM 725 O O . VAL A 1 90 ? -18.470 16.950 0.484 1.00 58.59 90 VAL A O 1
ATOM 728 N N . ASP A 1 91 ? -17.876 18.431 2.081 1.00 57.62 91 ASP A N 1
ATOM 729 C CA . ASP A 1 91 ? -17.756 17.540 3.242 1.00 57.62 91 ASP A CA 1
ATOM 730 C C . ASP A 1 91 ? -19.131 17.062 3.753 1.00 57.62 91 ASP A C 1
ATOM 732 O O . ASP A 1 91 ? -19.433 17.141 4.935 1.00 57.62 91 ASP A O 1
ATOM 736 N N . ASP A 1 92 ? -20.004 16.603 2.852 1.00 55.44 92 ASP A N 1
ATOM 737 C CA . ASP A 1 92 ? -21.389 16.230 3.188 1.00 55.44 92 ASP A CA 1
ATOM 738 C C . ASP A 1 92 ? -21.600 14.712 3.327 1.00 55.44 92 ASP A C 1
ATOM 740 O O . ASP A 1 92 ? -22.690 14.257 3.677 1.00 55.44 92 ASP A O 1
ATOM 744 N N . PHE A 1 93 ? -20.565 13.891 3.114 1.00 54.09 93 PHE A N 1
ATOM 745 C CA . PHE A 1 93 ? -20.653 12.447 3.341 1.00 54.09 93 PHE A CA 1
ATOM 746 C C . PHE A 1 93 ? -19.962 12.049 4.642 1.00 54.09 93 PHE A C 1
ATOM 748 O O . PHE A 1 93 ? -18.756 11.802 4.681 1.00 54.09 93 PHE A O 1
ATOM 755 N N . VAL A 1 94 ? -20.772 11.910 5.697 1.00 56.09 94 VAL A N 1
ATOM 756 C CA . VAL A 1 94 ? -20.421 11.232 6.953 1.00 56.09 94 VAL A CA 1
ATOM 757 C C . VAL A 1 94 ? -19.792 9.871 6.623 1.00 56.09 94 VAL A C 1
ATOM 759 O O . VAL A 1 94 ? -20.491 8.908 6.318 1.00 56.09 94 VAL A O 1
ATOM 762 N N . GLY A 1 95 ? -18.459 9.800 6.641 1.00 62.97 95 GLY A N 1
ATOM 763 C CA . GLY A 1 95 ? -17.699 8.563 6.432 1.00 62.97 95 GLY A CA 1
ATOM 764 C C . GLY A 1 95 ? -16.596 8.611 5.370 1.00 62.97 95 GLY A C 1
ATOM 765 O O . GLY A 1 95 ? -15.761 7.705 5.363 1.00 62.97 95 GLY A O 1
ATOM 766 N N . TYR A 1 96 ? -16.523 9.635 4.510 1.00 69.12 96 TYR A N 1
ATOM 767 C CA . TYR A 1 96 ? -15.392 9.757 3.582 1.00 69.12 96 TYR A CA 1
ATOM 768 C C . TYR A 1 96 ? -14.159 10.325 4.295 1.00 69.12 96 TYR A C 1
ATOM 770 O O . TYR A 1 96 ? -14.158 11.456 4.774 1.00 69.12 96 TYR A O 1
ATOM 778 N N . LYS A 1 97 ? -13.072 9.549 4.355 1.00 77.31 97 LYS A N 1
ATOM 779 C CA . LYS A 1 97 ? -11.809 10.004 4.952 1.00 77.31 97 LYS A CA 1
ATOM 780 C C . LYS A 1 97 ? -10.937 10.686 3.897 1.00 77.31 97 LYS A C 1
ATOM 782 O O . LYS A 1 97 ? -10.585 10.082 2.886 1.00 77.31 97 LYS A O 1
ATOM 787 N N . ARG A 1 98 ? -10.552 11.941 4.159 1.00 84.88 98 ARG A N 1
ATOM 788 C CA . ARG A 1 98 ? -9.691 12.780 3.300 1.00 84.88 98 ARG A CA 1
ATOM 789 C C . ARG A 1 98 ? -8.232 12.307 3.322 1.00 84.88 98 ARG A C 1
ATOM 791 O O . ARG A 1 98 ? -7.356 12.922 3.934 1.00 84.88 98 ARG A O 1
ATOM 798 N N . MET A 1 99 ? -7.974 11.178 2.661 1.00 87.12 99 MET A N 1
ATOM 799 C CA . MET A 1 99 ? -6.634 10.589 2.541 1.00 87.12 99 MET A CA 1
ATOM 800 C C . MET A 1 99 ? -5.650 11.513 1.817 1.00 87.12 99 MET A C 1
ATOM 802 O O . MET A 1 99 ? -4.455 11.463 2.083 1.00 87.12 99 MET A O 1
ATOM 806 N N . ASP A 1 100 ? -6.149 12.407 0.964 1.00 84.00 100 ASP A N 1
ATOM 807 C CA . ASP A 1 100 ? -5.372 13.443 0.289 1.00 84.00 100 ASP A CA 1
ATOM 808 C C . ASP A 1 100 ? -4.767 14.462 1.268 1.00 84.00 100 ASP A C 1
ATOM 810 O O . ASP A 1 100 ? -3.607 14.848 1.117 1.00 84.00 100 ASP A O 1
ATOM 814 N N . VAL A 1 101 ? -5.515 14.865 2.301 1.00 85.75 101 VAL A N 1
ATOM 815 C CA . VAL A 1 101 ? -5.033 15.791 3.339 1.00 85.75 101 VAL A CA 1
ATOM 816 C C . VAL A 1 101 ? -3.975 15.114 4.206 1.00 85.75 101 VAL A C 1
ATOM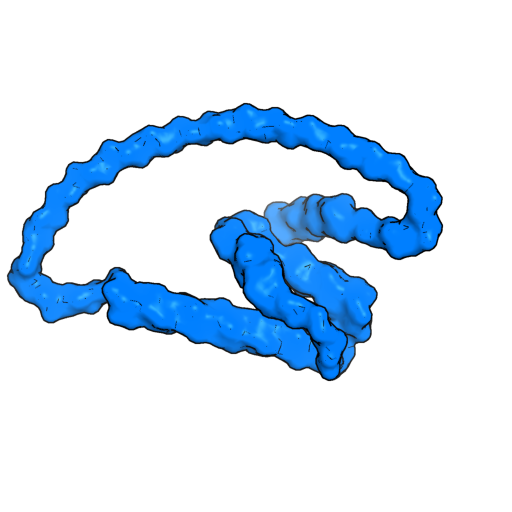 818 O O . VAL A 1 101 ? -2.891 15.667 4.393 1.00 85.75 101 VAL A O 1
ATOM 821 N N . ARG A 1 102 ? -4.255 13.892 4.677 1.00 86.75 102 ARG A N 1
ATOM 822 C CA . ARG A 1 102 ? -3.295 13.098 5.464 1.00 86.75 102 ARG A CA 1
ATOM 823 C C . ARG A 1 102 ? -2.013 12.812 4.691 1.00 86.75 102 ARG A C 1
ATOM 825 O O . ARG A 1 102 ? -0.928 12.925 5.246 1.00 86.75 102 ARG A O 1
ATOM 832 N N . TYR A 1 103 ? -2.119 12.481 3.406 1.00 87.31 103 TYR A N 1
ATOM 833 C CA . TYR A 1 103 ? -0.949 12.251 2.566 1.00 87.31 103 TYR A CA 1
ATOM 834 C C . TYR A 1 103 ? -0.101 13.516 2.412 1.00 87.31 103 TYR A C 1
ATOM 836 O O . TYR A 1 103 ? 1.111 13.449 2.581 1.00 87.31 103 TYR A O 1
ATOM 844 N N . LYS A 1 104 ? -0.723 14.681 2.180 1.00 86.94 104 LYS A N 1
ATOM 845 C CA . LYS A 1 104 ? -0.004 15.966 2.141 1.00 86.94 104 LYS A CA 1
ATOM 846 C C . LYS A 1 104 ? 0.723 16.269 3.450 1.00 86.94 104 LYS A C 1
ATOM 848 O O . LYS A 1 104 ? 1.855 16.729 3.405 1.00 86.94 104 LYS A O 1
ATOM 853 N N . GLN A 1 105 ? 0.099 15.996 4.596 1.00 87.62 105 GLN A N 1
ATOM 854 C CA . GLN A 1 105 ? 0.750 16.146 5.903 1.00 87.62 105 GLN A CA 1
ATOM 855 C C . GLN A 1 105 ? 1.954 15.209 6.027 1.00 87.62 105 GLN A C 1
ATOM 857 O O . GLN A 1 105 ? 3.049 15.668 6.326 1.00 87.62 105 GLN A O 1
ATOM 862 N N . LYS A 1 106 ? 1.776 13.930 5.686 1.00 86.31 106 LYS A N 1
ATOM 863 C CA . LYS A 1 106 ? 2.843 12.926 5.730 1.00 86.31 106 LYS A CA 1
ATOM 864 C C . LYS A 1 106 ? 4.019 13.258 4.807 1.00 86.31 106 LYS A C 1
ATOM 866 O O . LYS A 1 106 ? 5.165 13.005 5.157 1.00 86.31 106 LYS A O 1
ATOM 871 N N . LEU A 1 107 ? 3.768 13.860 3.645 1.00 86.38 107 LEU A N 1
ATOM 872 C CA . LEU A 1 107 ? 4.840 14.335 2.765 1.00 86.38 107 LEU A CA 1
ATOM 873 C C . LEU A 1 107 ? 5.695 15.433 3.410 1.00 86.38 107 LEU A C 1
ATOM 875 O O . LEU A 1 107 ? 6.897 15.450 3.174 1.00 86.38 107 LEU A O 1
ATOM 879 N N . ASN A 1 108 ? 5.105 16.298 4.238 1.00 86.00 108 ASN A N 1
ATOM 880 C CA . ASN A 1 108 ? 5.843 17.333 4.969 1.00 86.00 108 ASN A CA 1
ATOM 881 C C . ASN A 1 108 ? 6.676 16.768 6.134 1.00 86.00 108 ASN A C 1
ATOM 883 O O . ASN A 1 108 ? 7.537 17.468 6.649 1.00 86.00 108 ASN A O 1
ATOM 887 N N . GLU A 1 109 ? 6.394 15.542 6.585 1.00 85.88 109 GLU A N 1
ATOM 888 C CA . GLU A 1 109 ? 7.142 14.864 7.656 1.00 85.88 109 GLU A CA 1
ATOM 889 C C . GLU A 1 109 ? 8.333 14.057 7.117 1.00 85.88 109 GLU A C 1
ATOM 891 O O . GLU A 1 109 ? 9.292 13.805 7.843 1.00 85.88 109 GLU A O 1
ATOM 896 N N . ILE A 1 110 ? 8.255 13.616 5.857 1.00 81.75 110 ILE A N 1
ATOM 897 C CA . ILE A 1 110 ? 9.267 12.775 5.195 1.00 81.75 110 ILE A CA 1
ATOM 898 C C . ILE A 1 110 ? 10.234 13.624 4.340 1.00 81.75 110 ILE A C 1
ATOM 900 O O . ILE A 1 110 ? 11.259 13.111 3.888 1.00 81.75 110 ILE A O 1
ATOM 904 N N . GLY A 1 111 ? 9.909 14.904 4.116 1.00 60.28 111 GLY A N 1
ATOM 905 C CA . GLY A 1 111 ? 10.705 15.887 3.369 1.00 60.28 111 GLY A CA 1
ATOM 906 C C . GLY A 1 111 ? 11.510 16.821 4.260 1.00 60.28 111 GLY A C 1
ATOM 907 O O . GLY A 1 111 ? 10.922 17.361 5.219 1.00 60.28 111 GLY A O 1
#

Organism: NCBI:txid109376

Secondary structure (DSSP, 8-state):
-----HHHHHHHHTSTTTHHHHHHHHHHHHH-TT-HHHHHHHHHHHHHHHHHHHHHHHHHS----S------------------------S-STT---HHHHHHHHHHHH-

Radius of gyration: 19.35 Å; chains: 1; bounding box: 51×35×43 Å

Foldseek 3Di:
DPPDDLVVLVVQPPPPQVSLVLVLLVLCVVANPPDPSSVVSNVVSVVVVVVVVVVVCVVPPDDPDPDDDDDDDDDDDDDDPPPPPPPPPPPPDPPDDPSVVVVVVVSVVVD